Protein AF-A0A554INH9-F1 (afdb_monomer_lite)

Secondary structure (DSSP, 8-state):
-HHHHHHHHHHHHHHHHHHHHHHHHHHHHHHHHHHHHHHHHHHHT-TTSSGGGGT-TT-S--SSS-HHHHHHHHHHHH-HHHHHHHHHHHHHT--TTS---HHHHHHHHHHHHHHHS--

pLDDT: mean 73.93, std 10.7, range [48.03, 91.25]

Radius of gyration: 23.93 Å; chains: 1; bounding box: 64×36×59 Å

Structure (mmCIF, N/CA/C/O backbone):
data_AF-A0A554INH9-F1
#
_entry.id   AF-A0A554INH9-F1
#
loop_
_atom_site.group_PDB
_atom_site.id
_atom_site.type_symbol
_atom_site.label_atom_id
_atom_site.label_alt_id
_atom_site.label_comp_id
_atom_site.label_asym_id
_atom_site.label_entity_id
_atom_site.label_seq_id
_atom_site.pdbx_PDB_ins_code
_atom_site.Cartn_x
_atom_site.Cartn_y
_atom_site.Cartn_z
_atom_site.occupancy
_atom_site.B_iso_or_equiv
_atom_site.auth_seq_id
_atom_site.auth_comp_id
_atom_site.auth_asym_id
_atom_site.auth_atom_id
_atom_site.pdbx_PDB_model_num
ATOM 1 N N . MET A 1 1 ? -42.770 4.483 37.717 1.00 74.19 1 MET A N 1
ATOM 2 C CA . MET A 1 1 ? -42.080 5.581 36.995 1.00 74.19 1 MET A CA 1
ATOM 3 C C . MET A 1 1 ? -40.558 5.552 37.160 1.00 74.19 1 MET A C 1
ATOM 5 O O . MET A 1 1 ? -39.887 5.512 36.141 1.00 74.19 1 MET A O 1
ATOM 9 N N . MET A 1 2 ? -39.992 5.482 38.374 1.00 76.12 2 MET A N 1
ATOM 10 C CA . MET A 1 2 ? -38.524 5.396 38.570 1.00 76.12 2 MET A CA 1
ATOM 11 C C . MET A 1 2 ? -37.855 4.165 37.928 1.00 76.12 2 MET A C 1
ATOM 13 O O . MET A 1 2 ? -36.774 4.294 37.364 1.00 76.12 2 MET A O 1
ATOM 17 N N . LEU A 1 3 ? -38.506 2.994 37.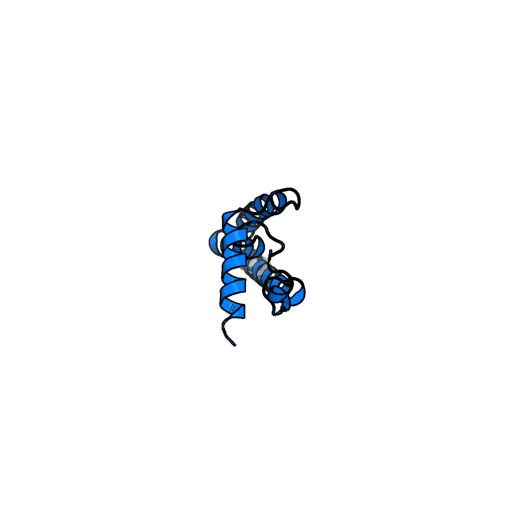949 1.00 74.88 3 LEU A N 1
ATOM 18 C CA . LEU A 1 3 ? -37.949 1.758 37.371 1.00 74.88 3 LEU A CA 1
ATOM 19 C C . LEU A 1 3 ? -37.775 1.833 35.842 1.00 74.88 3 LEU A C 1
ATOM 21 O O . LEU A 1 3 ? -36.787 1.351 35.299 1.00 74.88 3 LEU A O 1
ATOM 25 N N . LEU A 1 4 ? -38.723 2.479 35.156 1.00 75.81 4 LEU A N 1
ATOM 26 C CA . LEU A 1 4 ? -38.685 2.670 33.703 1.00 75.81 4 LEU A CA 1
ATOM 27 C C . LEU A 1 4 ? -37.590 3.669 33.305 1.00 75.81 4 LEU A C 1
ATOM 29 O O . LEU A 1 4 ? -36.909 3.462 32.308 1.00 75.81 4 LEU A O 1
ATOM 33 N N . TYR A 1 5 ? -37.364 4.703 34.122 1.00 78.00 5 TYR A N 1
ATOM 34 C CA . TYR A 1 5 ? -36.271 5.659 33.917 1.00 78.00 5 TYR A CA 1
ATOM 35 C C . TYR A 1 5 ? -34.892 5.009 34.090 1.00 78.00 5 TYR A C 1
ATOM 37 O O . TYR A 1 5 ? -33.980 5.283 33.312 1.00 78.00 5 TYR A O 1
ATOM 45 N N . TRP A 1 6 ? -34.752 4.110 35.069 1.00 68.06 6 TRP A N 1
ATOM 46 C CA . TRP A 1 6 ? -33.525 3.340 35.285 1.00 68.06 6 TRP A CA 1
ATOM 47 C C . TRP A 1 6 ? -33.249 2.350 34.146 1.00 68.06 6 TRP A C 1
ATOM 49 O O . TRP A 1 6 ? -32.123 2.286 33.666 1.00 68.06 6 TRP A O 1
ATOM 59 N N . LEU A 1 7 ? -34.269 1.640 33.650 1.00 75.06 7 LEU A N 1
ATOM 60 C CA . LEU A 1 7 ? -34.140 0.742 32.493 1.00 75.06 7 LEU A CA 1
ATOM 61 C C . LEU A 1 7 ? -33.761 1.496 31.209 1.00 75.06 7 LEU A C 1
ATOM 63 O O . LEU A 1 7 ? -32.897 1.036 30.464 1.00 75.06 7 LEU A O 1
ATOM 67 N N . HIS A 1 8 ? -34.328 2.685 30.986 1.00 74.81 8 HIS A N 1
ATOM 68 C CA . HIS A 1 8 ? -34.015 3.505 29.814 1.00 74.81 8 HIS A CA 1
ATOM 69 C C . HIS A 1 8 ? -32.594 4.099 29.877 1.00 74.81 8 HIS A C 1
ATOM 71 O O . HIS A 1 8 ? -31.872 4.082 28.881 1.00 74.81 8 HIS A O 1
ATOM 77 N N . GLN A 1 9 ? -32.143 4.544 31.059 1.00 73.44 9 GLN A N 1
ATOM 78 C CA . GLN A 1 9 ? -30.754 4.974 31.295 1.00 73.44 9 GLN A CA 1
ATOM 79 C C . GLN A 1 9 ? -29.746 3.819 31.120 1.00 73.44 9 GLN A C 1
ATOM 81 O O . GLN A 1 9 ? -28.665 4.010 30.555 1.00 73.44 9 GLN A O 1
ATOM 86 N N . LEU A 1 10 ? -30.108 2.599 31.537 1.00 71.94 10 LEU A N 1
ATOM 87 C CA . LEU A 1 10 ? -29.275 1.405 31.362 1.00 71.94 10 LEU A CA 1
ATOM 88 C C . LEU A 1 10 ? -29.184 0.979 29.883 1.00 71.94 10 LEU A C 1
ATOM 90 O O . LEU A 1 10 ? -28.103 0.659 29.393 1.00 71.94 10 LEU A O 1
ATOM 94 N N . GLN A 1 11 ? -30.293 1.033 29.136 1.00 72.62 11 GLN A N 1
ATOM 95 C CA . GLN A 1 11 ? -30.307 0.756 27.692 1.00 72.62 11 GLN A CA 1
ATOM 96 C C . GLN A 1 11 ? -29.514 1.797 26.886 1.00 72.62 11 GLN A C 1
ATOM 98 O O . GLN A 1 11 ? -28.818 1.434 25.937 1.00 72.62 11 GLN A O 1
ATOM 103 N N . PHE A 1 12 ? -29.575 3.075 27.269 1.00 73.62 12 PHE A N 1
ATOM 104 C CA . PHE A 1 12 ? -28.866 4.161 26.586 1.00 73.62 12 PHE A CA 1
ATOM 105 C C . PHE A 1 12 ? -27.342 4.122 26.805 1.00 73.62 12 PHE A C 1
ATOM 107 O O . PHE A 1 12 ? -26.559 4.407 25.900 1.00 73.62 12 PHE A O 1
ATOM 114 N N . THR A 1 13 ? -26.890 3.718 27.993 1.00 67.06 13 THR A N 1
ATOM 115 C CA . THR A 1 13 ? -25.455 3.550 28.284 1.00 67.06 13 THR A CA 1
ATOM 116 C C . THR A 1 13 ? -24.874 2.293 27.632 1.00 67.06 13 THR A C 1
ATOM 118 O O . THR A 1 13 ? -23.775 2.349 27.073 1.00 67.06 13 THR A O 1
ATOM 121 N N . LEU A 1 14 ? -25.626 1.185 27.613 1.00 68.94 14 LEU A N 1
ATOM 122 C CA . LEU A 1 14 ? -25.250 -0.042 26.900 1.00 68.94 14 LEU A CA 1
ATOM 123 C C . LEU A 1 14 ? -25.150 0.172 25.380 1.00 68.94 14 LEU A C 1
ATOM 125 O O . LEU A 1 14 ? -24.200 -0.311 24.758 1.00 68.94 14 LEU A O 1
ATOM 129 N N . SER A 1 15 ? -26.065 0.9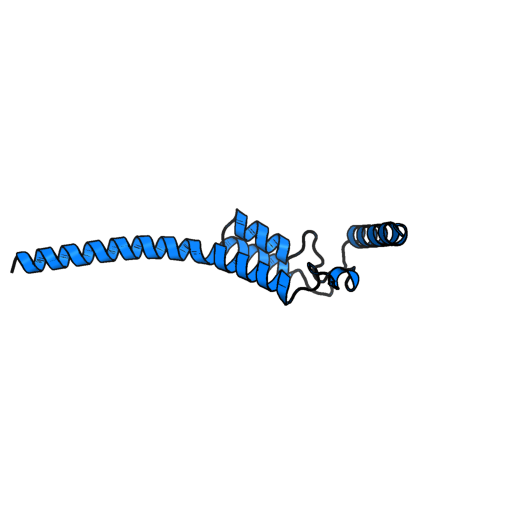41 24.779 1.00 67.31 15 SER A N 1
ATOM 130 C CA . SER A 1 15 ? -26.020 1.257 23.346 1.00 67.31 15 SER A CA 1
ATOM 131 C C . SER A 1 15 ? -24.826 2.148 22.991 1.00 67.31 15 SER A C 1
ATOM 133 O O . SER A 1 15 ? -24.110 1.854 22.036 1.00 67.31 15 SER A O 1
ATOM 135 N N . HIS A 1 16 ? -24.518 3.169 23.796 1.00 67.31 16 HIS A N 1
ATOM 136 C CA . HIS A 1 16 ? -23.339 4.014 23.588 1.00 67.31 16 HIS A CA 1
ATOM 137 C C . HIS A 1 16 ? -22.014 3.247 23.722 1.00 67.31 16 HIS A C 1
ATOM 139 O O . HIS A 1 16 ? -21.077 3.502 22.960 1.00 67.31 16 HIS A O 1
ATOM 145 N N . LEU A 1 17 ? -21.912 2.301 24.661 1.00 67.94 17 LEU A N 1
ATOM 146 C CA . LEU A 1 17 ? -20.705 1.491 24.840 1.00 67.94 17 LEU A CA 1
ATOM 147 C C . LEU A 1 17 ? -20.504 0.516 23.667 1.00 67.94 17 LEU A C 1
ATOM 149 O O . LEU A 1 17 ? -19.394 0.406 23.140 1.00 67.94 17 LEU A O 1
ATOM 153 N N . MET A 1 18 ? -21.581 -0.112 23.184 1.00 68.38 18 MET A N 1
ATOM 154 C CA . MET A 1 18 ? -21.538 -0.956 21.987 1.00 68.38 18 MET A CA 1
ATOM 155 C C . MET A 1 18 ? -21.233 -0.166 20.714 1.00 68.38 18 MET A C 1
ATOM 157 O O . MET A 1 18 ? -20.418 -0.617 19.917 1.00 68.38 18 MET A O 1
ATOM 161 N N . VAL A 1 19 ? -21.800 1.031 20.536 1.00 70.94 19 VAL A N 1
ATOM 162 C CA . VAL A 1 19 ? -21.508 1.900 19.383 1.00 70.94 19 VAL A CA 1
ATOM 163 C C . VAL A 1 19 ? -20.045 2.338 19.378 1.00 70.94 19 VAL A C 1
ATOM 165 O O . VAL A 1 19 ? -19.423 2.359 18.321 1.00 70.94 19 VAL A O 1
ATOM 168 N N . ARG A 1 20 ? -19.449 2.624 20.542 1.00 66.88 20 ARG A N 1
ATOM 169 C CA . ARG A 1 20 ? -18.019 2.969 20.643 1.00 66.88 20 ARG A CA 1
ATOM 170 C C . ARG A 1 20 ? -17.115 1.790 20.289 1.00 66.88 20 ARG A C 1
ATOM 172 O O . ARG A 1 20 ? -16.165 1.967 19.530 1.00 66.88 20 ARG A O 1
ATOM 179 N N . HIS A 1 21 ? -17.421 0.589 20.779 1.00 68.69 21 HIS A N 1
ATOM 180 C CA . HIS A 1 21 ? -16.674 -0.615 20.409 1.00 68.69 21 HIS A CA 1
ATOM 181 C C . HIS A 1 21 ? -16.863 -0.983 18.933 1.00 68.69 21 HIS A C 1
ATOM 183 O O . HIS A 1 21 ? -15.883 -1.290 18.256 1.00 68.69 21 HIS A O 1
ATOM 189 N N . ALA A 1 22 ? -18.085 -0.874 18.410 1.00 67.62 22 ALA A N 1
ATOM 190 C CA . ALA A 1 22 ? -18.383 -1.072 16.999 1.00 67.62 22 ALA A CA 1
ATOM 191 C C . ALA A 1 22 ? -17.656 -0.042 16.125 1.00 67.62 22 ALA A C 1
ATOM 193 O O . ALA A 1 22 ? -17.066 -0.426 15.127 1.00 67.62 22 ALA A O 1
ATOM 194 N N . ALA A 1 23 ? -17.607 1.234 16.518 1.00 68.25 23 ALA A N 1
ATOM 195 C CA . ALA A 1 23 ? -16.908 2.289 15.786 1.00 68.25 23 ALA A CA 1
ATOM 196 C C . ALA A 1 23 ? -15.389 2.063 15.735 1.00 68.25 23 ALA A C 1
ATOM 198 O O . ALA A 1 23 ? -14.785 2.221 14.677 1.00 68.25 23 ALA A O 1
ATOM 199 N N . LEU A 1 24 ? -14.767 1.634 16.840 1.00 66.88 24 LEU A N 1
ATOM 200 C CA . LEU A 1 24 ? -13.343 1.278 16.858 1.00 66.88 24 LEU A CA 1
ATOM 201 C C . LEU A 1 24 ? -13.064 0.021 16.019 1.00 66.88 24 LEU A C 1
ATOM 203 O O . LEU A 1 24 ? -12.090 -0.029 15.270 1.00 66.88 24 LEU A O 1
ATOM 207 N N . PHE A 1 25 ? -13.947 -0.977 16.071 1.00 65.12 25 PHE A N 1
ATOM 208 C CA . PHE A 1 25 ? -13.836 -2.179 15.244 1.00 65.12 25 PHE A CA 1
ATOM 209 C C . PHE A 1 25 ? -14.013 -1.861 13.747 1.00 65.12 25 PHE A C 1
ATOM 211 O O . PHE A 1 25 ? -13.217 -2.310 12.917 1.00 65.12 25 PHE A O 1
ATOM 218 N N . LEU A 1 26 ? -14.983 -1.003 13.408 1.00 67.06 26 LEU A N 1
ATOM 219 C CA . LEU A 1 26 ? -15.189 -0.441 12.070 1.00 67.06 26 LEU A CA 1
ATOM 220 C C . LEU A 1 26 ? -13.998 0.401 11.604 1.00 67.06 26 LEU A C 1
ATOM 222 O O . LEU A 1 26 ? -13.738 0.450 10.409 1.00 67.06 26 LEU A O 1
ATOM 226 N N . TRP A 1 27 ? -13.247 1.027 12.511 1.00 64.44 27 TRP A N 1
ATOM 227 C CA . TRP A 1 27 ? -12.050 1.799 12.167 1.00 64.44 27 TRP A CA 1
ATOM 228 C C . TRP A 1 27 ? -10.856 0.909 11.785 1.00 64.44 27 TRP A C 1
ATOM 230 O O . TRP A 1 27 ? -10.015 1.290 10.967 1.00 64.44 27 TRP A O 1
ATOM 240 N N . HIS A 1 28 ? -10.772 -0.308 12.331 1.00 67.62 28 HIS A N 1
ATOM 241 C CA . HIS A 1 28 ? -9.676 -1.247 12.054 1.00 67.62 28 HIS A CA 1
ATOM 242 C C . HIS A 1 28 ? -9.968 -2.234 10.909 1.00 67.62 28 HIS A C 1
ATOM 244 O O . HIS A 1 28 ? -9.039 -2.686 10.232 1.00 67.62 28 HIS A O 1
ATOM 250 N N . LEU A 1 29 ? -11.245 -2.517 10.644 1.00 74.19 29 LEU A N 1
ATOM 251 C CA . LEU A 1 29 ? -11.740 -3.289 9.497 1.00 74.19 29 LEU A CA 1
ATOM 252 C C . LEU A 1 29 ? -11.213 -2.845 8.113 1.00 74.19 29 LEU A C 1
ATOM 254 O O . LEU A 1 29 ? -10.744 -3.712 7.366 1.00 74.19 29 LEU A O 1
ATOM 258 N N . PRO A 1 30 ? -11.208 -1.548 7.741 1.00 76.00 30 PRO A N 1
ATOM 259 C CA . PRO A 1 30 ? -10.841 -1.113 6.393 1.00 76.00 30 PRO A CA 1
ATOM 260 C C . PRO A 1 30 ? -9.388 -1.432 6.043 1.00 76.00 30 PRO A C 1
ATOM 262 O O . PRO A 1 30 ? -9.089 -1.735 4.891 1.00 76.00 30 PRO A O 1
ATOM 265 N N . ARG A 1 31 ? -8.478 -1.441 7.027 1.00 77.19 31 ARG A N 1
ATOM 266 C CA . ARG A 1 31 ? -7.068 -1.803 6.806 1.00 77.19 31 ARG A CA 1
ATOM 267 C C . ARG A 1 31 ? -6.935 -3.241 6.306 1.00 77.19 31 ARG A C 1
ATOM 269 O O . ARG A 1 31 ? -6.230 -3.482 5.330 1.00 77.19 31 ARG A O 1
ATOM 276 N N . ARG A 1 32 ? -7.614 -4.189 6.959 1.00 79.25 32 ARG A N 1
ATOM 277 C CA . ARG A 1 32 ? -7.570 -5.611 6.578 1.00 79.25 32 ARG A CA 1
ATOM 278 C C . ARG A 1 32 ? -8.296 -5.855 5.259 1.00 79.25 32 ARG A C 1
ATOM 280 O O . ARG A 1 32 ? -7.765 -6.567 4.413 1.00 79.25 32 ARG A O 1
ATOM 287 N N . ALA A 1 33 ? -9.449 -5.215 5.065 1.00 83.19 33 ALA A N 1
ATOM 288 C CA . ALA A 1 33 ? -10.208 -5.308 3.823 1.00 83.19 33 ALA A CA 1
ATOM 289 C C . ALA A 1 33 ? -9.394 -4.813 2.615 1.00 83.19 33 ALA A C 1
ATOM 291 O O . ALA A 1 33 ? -9.320 -5.510 1.609 1.00 83.19 33 ALA A O 1
ATOM 292 N N . LEU A 1 34 ? -8.711 -3.667 2.725 1.00 82.31 34 LEU A N 1
ATOM 293 C CA . LEU A 1 34 ? -7.885 -3.118 1.644 1.00 82.31 34 LEU A CA 1
ATOM 294 C C . LEU A 1 34 ? -6.692 -4.012 1.296 1.00 82.31 34 LEU A C 1
ATOM 296 O O . LEU A 1 34 ? -6.436 -4.256 0.120 1.00 82.31 34 LEU A O 1
ATOM 300 N N . VAL A 1 35 ? -5.969 -4.529 2.293 1.00 83.56 35 VAL A N 1
ATOM 301 C CA . VAL A 1 35 ? -4.832 -5.434 2.045 1.00 83.56 35 VAL A CA 1
ATOM 302 C C . VAL A 1 35 ? -5.299 -6.740 1.400 1.00 83.56 35 VAL A C 1
ATOM 304 O O . VAL A 1 35 ? -4.654 -7.224 0.466 1.00 83.56 35 VAL A O 1
ATOM 307 N N . ALA A 1 36 ? -6.431 -7.287 1.851 1.00 82.94 36 ALA A N 1
ATOM 308 C CA . ALA A 1 36 ? -7.039 -8.468 1.249 1.00 82.94 36 ALA A CA 1
ATOM 309 C C . ALA A 1 36 ? -7.470 -8.194 -0.199 1.00 82.94 36 ALA A C 1
ATOM 311 O O . ALA A 1 36 ? -7.131 -8.973 -1.082 1.00 82.94 36 ALA A O 1
ATOM 312 N N . LEU A 1 37 ? -8.112 -7.053 -0.467 1.00 83.12 37 LEU A N 1
ATOM 313 C CA . LEU A 1 37 ? -8.520 -6.646 -1.813 1.00 83.12 37 LEU A CA 1
ATOM 314 C C . LEU A 1 37 ? -7.315 -6.506 -2.755 1.00 83.12 37 LEU A C 1
ATOM 316 O O . LEU A 1 37 ? -7.342 -7.016 -3.871 1.00 83.12 37 LEU A O 1
ATOM 320 N N . ILE A 1 38 ? -6.231 -5.870 -2.294 1.00 83.62 38 ILE A N 1
ATOM 321 C CA . ILE A 1 38 ? -4.984 -5.733 -3.063 1.00 83.62 38 ILE A CA 1
ATOM 322 C C . ILE A 1 38 ? -4.362 -7.109 -3.328 1.00 83.62 38 ILE A C 1
ATOM 324 O O . ILE A 1 38 ? -3.867 -7.350 -4.425 1.00 83.62 38 ILE A O 1
ATOM 328 N N . SER A 1 39 ? -4.409 -8.019 -2.354 1.00 78.81 39 SER A N 1
ATOM 329 C CA . SER A 1 39 ? -3.859 -9.374 -2.495 1.00 78.81 39 SER A CA 1
ATOM 330 C C . SER A 1 39 ? -4.681 -10.220 -3.472 1.00 78.81 39 SER A C 1
ATOM 332 O O . SER A 1 39 ? -4.113 -10.859 -4.353 1.00 78.81 39 SER A O 1
ATOM 334 N N . VAL A 1 40 ? -6.013 -10.158 -3.392 1.00 80.69 40 VAL A N 1
ATOM 335 C CA . VAL A 1 40 ? -6.915 -10.823 -4.344 1.00 80.69 40 VAL A CA 1
ATOM 336 C C . VAL A 1 40 ? -6.723 -10.245 -5.743 1.00 80.69 40 VAL A C 1
ATOM 338 O O . VAL A 1 40 ? -6.594 -11.007 -6.696 1.00 80.69 40 VAL A O 1
ATOM 341 N N . TYR A 1 41 ? -6.611 -8.921 -5.883 1.00 77.75 41 TYR A N 1
ATOM 342 C CA . TYR A 1 41 ? -6.278 -8.275 -7.156 1.00 77.75 41 TYR A CA 1
ATOM 343 C C . TYR A 1 41 ? -4.935 -8.772 -7.717 1.00 77.75 41 TYR A C 1
ATOM 345 O O . TYR A 1 41 ? -4.842 -9.102 -8.900 1.00 77.75 41 TYR A O 1
ATOM 353 N N . GLN A 1 42 ? -3.902 -8.886 -6.871 1.00 72.62 42 GLN A N 1
ATOM 354 C CA . GLN A 1 42 ? -2.596 -9.431 -7.260 1.00 72.62 42 GLN A CA 1
ATOM 355 C C . GLN A 1 42 ? -2.673 -10.891 -7.732 1.00 72.62 42 GLN A C 1
ATOM 357 O O . GLN A 1 42 ? -1.868 -11.281 -8.571 1.00 72.62 42 GLN A O 1
ATOM 362 N N . GLN A 1 43 ? -3.618 -11.678 -7.212 1.00 70.38 43 GLN A N 1
ATOM 363 C CA . GLN A 1 43 ? -3.790 -13.096 -7.546 1.00 70.38 43 GLN A CA 1
ATOM 364 C C . GLN A 1 43 ? -4.746 -13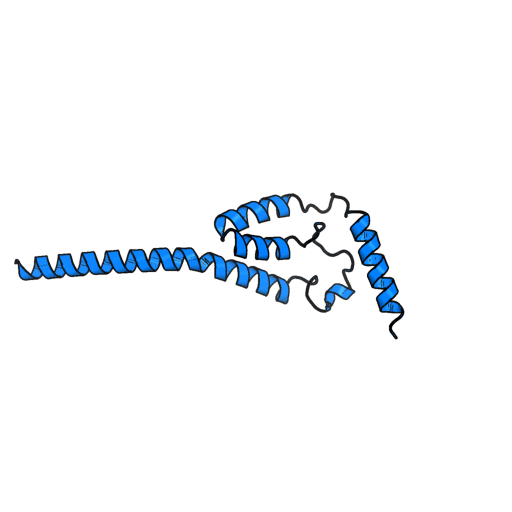.353 -8.722 1.00 70.38 43 GLN A C 1
ATOM 366 O O . GLN A 1 43 ? -4.595 -14.365 -9.399 1.00 70.38 43 GLN A O 1
ATOM 371 N N . THR A 1 44 ? -5.718 -12.468 -8.971 1.00 68.31 44 THR A N 1
ATOM 372 C CA . THR A 1 44 ? -6.787 -12.671 -9.973 1.00 68.31 44 THR A CA 1
ATOM 373 C C . THR A 1 44 ? -6.591 -11.867 -11.255 1.00 68.31 44 THR A C 1
ATOM 375 O O . THR A 1 44 ? -6.814 -12.396 -12.339 1.00 68.31 44 THR A O 1
ATOM 378 N N . LEU A 1 45 ? -6.174 -10.600 -11.148 1.00 60.75 45 LEU A N 1
ATOM 379 C CA . LEU A 1 45 ? -6.112 -9.662 -12.276 1.00 60.75 45 LEU A CA 1
ATOM 380 C C . LEU A 1 45 ? -4.685 -9.274 -12.670 1.00 60.75 45 LEU A C 1
ATOM 382 O O . LEU A 1 45 ? -4.469 -8.884 -13.813 1.00 60.75 45 LEU A O 1
ATOM 386 N N . SER A 1 46 ? -3.715 -9.352 -11.754 1.00 53.75 46 SER A N 1
ATOM 387 C CA . SER A 1 46 ? -2.350 -8.880 -12.007 1.00 53.75 46 SER A CA 1
ATOM 388 C C . SER A 1 46 ? -1.436 -10.000 -12.534 1.00 53.75 46 SER A C 1
ATOM 390 O O . SER A 1 46 ? -1.052 -10.888 -11.767 1.00 53.75 46 SER A O 1
ATOM 392 N N . PRO A 1 47 ? -0.978 -9.954 -13.801 1.00 53.72 47 PRO A N 1
ATOM 393 C CA . PRO A 1 47 ? -0.048 -10.945 -14.350 1.00 53.72 47 PRO A CA 1
ATOM 394 C C . PRO A 1 47 ? 1.370 -10.837 -13.757 1.00 53.72 47 PRO A C 1
ATOM 396 O O . PRO A 1 47 ? 2.205 -11.700 -14.003 1.00 53.72 47 PRO A O 1
ATOM 399 N N . ASP A 1 48 ? 1.653 -9.790 -12.972 1.00 51.97 48 ASP A N 1
ATOM 400 C CA . ASP A 1 48 ? 2.983 -9.449 -12.449 1.00 51.97 48 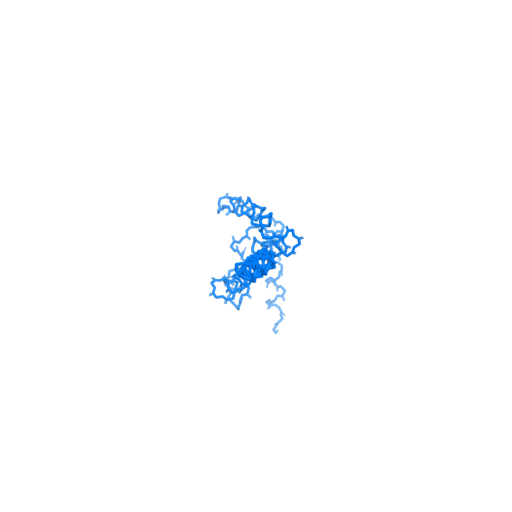ASP A CA 1
ATOM 401 C C . ASP A 1 48 ? 3.454 -10.315 -11.264 1.00 51.97 48 ASP A C 1
ATOM 403 O O . ASP A 1 48 ? 4.642 -10.309 -10.938 1.00 51.97 48 ASP A O 1
ATOM 407 N N . HIS A 1 49 ? 2.549 -11.006 -10.561 1.00 52.31 49 HIS A N 1
ATOM 408 C CA . HIS A 1 49 ? 2.882 -11.857 -9.399 1.00 52.31 49 HIS A CA 1
ATOM 409 C C . HIS A 1 49 ? 2.513 -13.338 -9.611 1.00 52.31 49 HIS A C 1
ATOM 411 O O . HIS A 1 49 ? 2.843 -14.176 -8.776 1.00 52.31 49 HIS A O 1
ATOM 417 N N . GLY A 1 50 ? 1.863 -13.665 -10.733 1.00 56.44 50 GLY A N 1
ATOM 418 C CA . GLY A 1 50 ? 1.520 -15.029 -11.134 1.00 56.44 50 GLY A CA 1
ATOM 419 C C . GLY A 1 50 ? 2.521 -15.652 -12.124 1.00 56.44 50 GLY A C 1
ATOM 420 O O . GLY A 1 50 ? 3.510 -15.020 -12.506 1.00 56.44 50 GLY A O 1
ATOM 421 N N . PRO A 1 51 ? 2.256 -16.879 -12.614 1.00 51.97 51 PRO A N 1
ATOM 422 C CA . PRO A 1 51 ? 3.116 -17.586 -13.577 1.00 51.97 51 PRO A CA 1
ATOM 423 C C . PRO A 1 51 ? 3.290 -16.841 -14.920 1.00 51.97 51 PRO A C 1
ATOM 425 O O . PRO A 1 51 ? 4.245 -17.092 -15.656 1.00 51.97 51 PRO A O 1
ATOM 428 N N . LEU A 1 52 ? 2.410 -15.875 -15.210 1.00 53.03 52 LEU A N 1
ATOM 429 C CA . LEU A 1 52 ? 2.447 -14.992 -16.381 1.00 53.03 52 LEU A CA 1
ATOM 430 C C . LEU A 1 52 ? 3.469 -13.844 -16.299 1.00 53.03 52 LEU A C 1
ATOM 432 O O . LEU A 1 52 ? 3.717 -13.197 -17.318 1.00 53.03 52 LEU A O 1
ATOM 436 N N . LYS A 1 53 ? 4.162 -13.651 -15.166 1.00 58.19 53 LYS A N 1
ATOM 437 C CA . LYS A 1 53 ? 5.311 -12.728 -15.064 1.00 58.19 53 LYS A CA 1
ATOM 438 C C . LYS A 1 53 ? 6.385 -13.032 -16.121 1.00 58.19 53 LYS A C 1
ATOM 440 O O . LYS A 1 53 ? 7.113 -12.146 -16.561 1.00 58.19 53 LYS A O 1
ATOM 445 N N . ARG A 1 54 ? 6.453 -14.290 -16.575 1.00 56.69 54 ARG A N 1
ATOM 446 C CA . ARG A 1 54 ? 7.351 -14.755 -17.642 1.00 56.69 54 ARG A CA 1
ATOM 447 C C . ARG A 1 54 ? 7.034 -14.135 -19.015 1.00 56.69 54 ARG A C 1
ATOM 449 O O . ARG A 1 54 ? 7.925 -14.083 -19.855 1.00 56.69 54 ARG A O 1
ATOM 456 N N . LEU A 1 55 ? 5.810 -13.649 -19.238 1.00 58.28 55 LEU A N 1
ATOM 457 C CA . LEU A 1 55 ? 5.393 -13.016 -20.493 1.00 58.28 55 LEU A CA 1
ATOM 458 C C . LEU A 1 55 ? 5.585 -11.488 -20.469 1.00 58.28 55 LEU A C 1
ATOM 460 O O . LEU A 1 55 ? 5.902 -10.891 -21.491 1.00 58.28 55 LEU A O 1
ATOM 464 N N . HIS A 1 56 ? 5.459 -10.855 -19.299 1.00 60.59 56 HIS A N 1
ATOM 465 C CA . HIS A 1 56 ? 5.591 -9.404 -19.109 1.00 60.59 56 HIS A CA 1
ATOM 466 C C . HIS A 1 56 ? 6.839 -9.052 -18.285 1.00 60.59 56 HIS A C 1
ATOM 468 O O . HIS A 1 56 ? 6.760 -8.540 -17.172 1.00 60.59 56 HIS A O 1
ATOM 474 N N . LEU A 1 57 ? 8.022 -9.299 -18.862 1.00 55.41 57 LEU A N 1
ATOM 475 C CA . LEU A 1 57 ? 9.317 -9.084 -18.194 1.00 55.41 57 LEU A CA 1
ATOM 476 C C . LEU A 1 57 ? 9.524 -7.657 -17.667 1.00 55.41 57 LEU A C 1
ATOM 478 O O . LEU A 1 57 ? 10.248 -7.466 -16.695 1.00 55.41 57 LEU A O 1
ATOM 482 N N . TYR A 1 58 ? 8.911 -6.661 -18.306 1.00 57.44 58 TYR A N 1
ATOM 483 C CA . TYR A 1 58 ? 9.081 -5.262 -17.922 1.00 57.44 58 TYR A CA 1
ATOM 484 C C . TYR A 1 58 ? 8.190 -4.810 -16.764 1.00 57.44 58 TYR A C 1
ATOM 486 O O . TYR A 1 58 ? 8.461 -3.760 -16.188 1.00 57.44 58 TYR A O 1
ATOM 494 N N . GLY A 1 59 ? 7.165 -5.588 -16.408 1.00 63.03 59 GLY A N 1
ATOM 495 C CA . GLY A 1 59 ? 6.138 -5.231 -15.433 1.00 63.03 59 GLY A CA 1
ATOM 496 C C . GLY A 1 59 ? 5.345 -3.960 -15.768 1.00 63.03 59 GLY A C 1
ATOM 497 O O . GLY A 1 59 ? 5.833 -3.042 -16.425 1.00 63.03 59 GLY A O 1
ATOM 498 N N . TYR A 1 60 ? 4.093 -3.873 -15.318 1.00 70.69 60 TYR A N 1
ATOM 499 C CA . TYR A 1 60 ? 3.257 -2.701 -15.627 1.00 70.69 60 TYR A CA 1
ATOM 500 C C . TYR A 1 60 ? 3.611 -1.477 -14.780 1.00 70.69 60 TYR A C 1
ATOM 502 O O . TYR A 1 60 ? 3.548 -0.342 -15.253 1.00 70.69 60 TYR A O 1
ATOM 510 N N . CYS A 1 61 ? 3.996 -1.687 -13.517 1.00 76.38 61 CYS A N 1
ATOM 511 C CA . CYS A 1 61 ? 4.429 -0.585 -12.666 1.00 76.38 61 CYS A CA 1
ATOM 512 C C . CYS A 1 61 ? 5.922 -0.314 -12.875 1.00 76.38 61 CYS A C 1
ATOM 514 O O . CYS A 1 61 ? 6.765 -1.200 -12.732 1.00 76.38 61 CYS A O 1
ATOM 516 N N . ARG A 1 62 ? 6.218 0.949 -13.181 1.00 75.94 62 ARG A N 1
ATOM 517 C CA . ARG A 1 62 ? 7.558 1.467 -13.465 1.00 75.94 62 ARG A CA 1
ATOM 518 C C . ARG A 1 62 ? 8.440 1.623 -12.227 1.00 75.94 62 ARG A C 1
ATOM 520 O O . ARG A 1 62 ? 9.654 1.583 -12.346 1.00 75.94 62 ARG A O 1
ATOM 527 N N . HIS A 1 63 ? 7.829 1.817 -11.064 1.00 75.81 63 HIS A N 1
ATOM 528 C CA . HIS A 1 63 ? 8.543 2.005 -9.810 1.00 75.81 63 HIS A CA 1
ATOM 529 C C . HIS A 1 63 ? 8.975 0.668 -9.192 1.00 75.81 63 HIS A C 1
ATOM 531 O O . HIS A 1 63 ? 8.203 -0.292 -9.200 1.00 75.81 63 HIS A O 1
ATOM 537 N N . GLU A 1 64 ? 10.162 0.647 -8.581 1.00 74.62 64 GLU A N 1
ATOM 538 C CA . GLU A 1 64 ? 10.651 -0.452 -7.742 1.00 74.62 64 GLU A CA 1
ATOM 539 C C . GLU A 1 64 ? 10.644 0.000 -6.261 1.00 74.62 64 GLU A C 1
ATOM 541 O O . GLU A 1 64 ? 11.199 1.058 -5.949 1.00 74.62 64 GLU A O 1
ATOM 546 N N . PRO A 1 65 ? 9.983 -0.714 -5.329 1.00 78.56 65 PRO A N 1
ATOM 547 C CA . PRO A 1 65 ? 9.048 -1.819 -5.549 1.00 78.56 65 PRO A CA 1
ATOM 548 C C . PRO A 1 65 ? 7.765 -1.362 -6.269 1.00 78.56 65 PRO A C 1
ATOM 550 O O . PRO A 1 65 ? 7.436 -0.168 -6.289 1.00 78.56 65 PRO A O 1
ATOM 553 N N . THR A 1 66 ? 7.027 -2.329 -6.830 1.00 82.69 66 THR A N 1
ATOM 554 C CA . THR A 1 66 ? 5.788 -2.072 -7.583 1.00 82.69 66 THR A CA 1
ATOM 555 C C . THR A 1 66 ? 4.754 -1.303 -6.757 1.00 82.69 66 THR A C 1
ATOM 557 O O . THR A 1 66 ? 4.720 -1.353 -5.530 1.00 82.69 66 THR A O 1
ATOM 560 N N . CYS A 1 67 ? 3.866 -0.596 -7.449 1.00 84.62 67 CYS A N 1
ATOM 561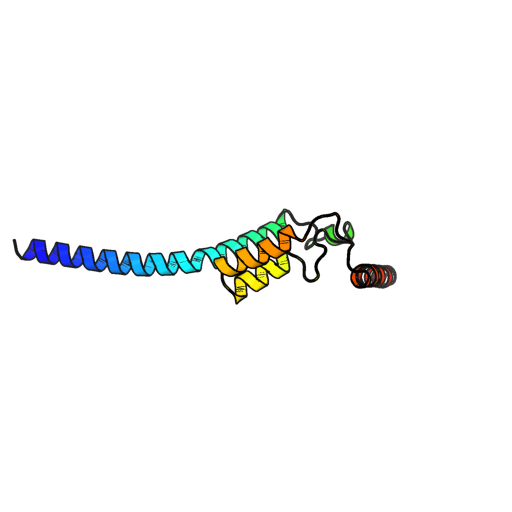 C CA . CYS A 1 67 ? 2.854 0.288 -6.891 1.00 84.62 67 CYS A CA 1
ATOM 562 C C . CYS A 1 67 ? 1.923 -0.460 -5.920 1.00 84.62 67 CYS A C 1
ATOM 564 O O . CYS A 1 67 ? 1.561 0.079 -4.880 1.00 84.62 67 CYS A O 1
ATOM 566 N N . SER A 1 68 ? 1.591 -1.719 -6.227 1.00 84.44 68 SER A N 1
ATOM 567 C CA . SER A 1 68 ? 0.765 -2.597 -5.391 1.00 84.44 68 SER A CA 1
ATOM 568 C C . SER A 1 68 ? 1.531 -3.159 -4.185 1.00 84.44 68 SER A C 1
ATOM 570 O O . SER A 1 68 ? 0.981 -3.206 -3.087 1.00 84.44 68 SER A O 1
ATOM 572 N N . ALA A 1 69 ? 2.812 -3.511 -4.344 1.00 84.94 69 ALA A N 1
ATOM 573 C CA . ALA A 1 69 ? 3.672 -3.902 -3.224 1.00 84.94 69 ALA A CA 1
ATOM 574 C C . ALA A 1 69 ? 3.908 -2.732 -2.251 1.00 84.94 69 ALA A C 1
ATOM 576 O O . ALA A 1 69 ? 3.815 -2.901 -1.036 1.00 84.94 69 ALA A O 1
ATOM 577 N N . TYR A 1 70 ? 4.136 -1.528 -2.786 1.00 89.19 70 TYR A N 1
ATOM 578 C CA . TYR A 1 70 ? 4.192 -0.292 -2.009 1.00 89.19 70 TYR A CA 1
ATOM 579 C C . TYR A 1 70 ? 2.867 -0.037 -1.285 1.00 89.19 70 TYR A C 1
ATOM 581 O O . TYR A 1 70 ? 2.878 0.224 -0.086 1.00 89.19 70 TYR A O 1
ATOM 589 N N . ALA A 1 71 ? 1.732 -0.174 -1.981 1.00 89.69 71 ALA A N 1
ATOM 590 C CA . ALA A 1 71 ? 0.407 0.011 -1.393 1.00 89.69 71 ALA A CA 1
ATOM 591 C C . ALA A 1 71 ? 0.188 -0.890 -0.181 1.00 89.69 71 ALA A C 1
ATOM 593 O O . ALA A 1 71 ? -0.181 -0.408 0.887 1.00 89.69 71 ALA A O 1
ATOM 594 N N . LYS A 1 72 ? 0.479 -2.186 -0.332 1.00 89.19 72 LYS A N 1
ATOM 595 C CA . LYS A 1 72 ? 0.373 -3.164 0.749 1.00 89.19 72 LYS A CA 1
ATOM 596 C C . LYS A 1 72 ? 1.215 -2.747 1.954 1.00 89.19 72 LYS A C 1
ATOM 598 O O . LYS A 1 72 ? 0.684 -2.622 3.052 1.00 89.19 72 LYS A O 1
ATOM 603 N N . ASN A 1 73 ? 2.491 -2.444 1.731 1.00 89.75 73 ASN A N 1
ATOM 604 C CA . ASN A 1 73 ? 3.432 -2.120 2.800 1.00 89.75 73 ASN A CA 1
ATOM 605 C C . ASN A 1 73 ? 3.067 -0.806 3.522 1.00 89.75 73 ASN A C 1
ATOM 607 O O . ASN A 1 73 ? 3.088 -0.722 4.749 1.00 89.75 73 ASN A O 1
ATOM 611 N N . VAL A 1 74 ? 2.647 0.230 2.788 1.00 91.19 74 VAL A N 1
ATOM 612 C CA . VAL A 1 74 ? 2.255 1.509 3.401 1.00 91.19 74 VAL A CA 1
ATOM 613 C C . VAL A 1 74 ? 0.900 1.419 4.105 1.00 91.19 74 VAL A C 1
ATOM 615 O O . VAL A 1 74 ? 0.748 1.998 5.176 1.00 91.19 74 VAL A O 1
ATOM 618 N N . ILE A 1 75 ? -0.077 0.678 3.575 1.00 90.06 75 ILE A N 1
ATOM 619 C CA . ILE A 1 75 ? -1.357 0.449 4.271 1.00 90.06 75 ILE A CA 1
ATOM 620 C C . ILE A 1 75 ? -1.137 -0.389 5.538 1.00 90.06 75 ILE A C 1
ATOM 622 O O . ILE A 1 75 ? -1.767 -0.141 6.571 1.00 90.06 75 ILE A O 1
ATOM 626 N N . GLU A 1 76 ? -0.210 -1.348 5.494 1.00 87.19 76 GLU A N 1
ATOM 627 C CA . GLU A 1 76 ? 0.199 -2.119 6.664 1.00 87.19 76 GLU A CA 1
ATOM 628 C C . GLU A 1 76 ? 0.910 -1.249 7.706 1.00 87.19 76 GLU A C 1
ATOM 630 O O . GLU A 1 76 ? 0.608 -1.384 8.884 1.00 87.19 76 GLU A O 1
ATOM 635 N N . THR A 1 77 ? 1.794 -0.332 7.321 1.00 88.44 77 THR A N 1
ATOM 636 C CA . THR A 1 77 ? 2.602 0.441 8.285 1.00 88.44 77 THR A CA 1
ATOM 637 C C . THR A 1 77 ? 1.956 1.749 8.746 1.00 88.44 77 THR A C 1
ATOM 639 O O . THR A 1 77 ? 2.076 2.109 9.913 1.00 88.44 77 THR A O 1
ATOM 642 N N . ARG A 1 78 ? 1.256 2.468 7.861 1.00 86.94 78 ARG A N 1
ATOM 643 C CA . ARG A 1 78 ? 0.685 3.808 8.116 1.00 86.94 78 ARG A CA 1
ATOM 644 C C . ARG A 1 78 ? -0.842 3.834 8.221 1.00 86.94 78 ARG A C 1
ATOM 646 O O . ARG A 1 78 ? -1.421 4.896 8.441 1.00 86.94 78 ARG A O 1
ATOM 653 N N . GLY A 1 79 ? -1.499 2.684 8.083 1.00 86.00 79 GLY A N 1
ATOM 654 C CA . GLY A 1 79 ? -2.955 2.563 8.138 1.00 86.00 79 GLY A CA 1
ATOM 655 C C . GLY A 1 79 ? -3.652 2.894 6.815 1.00 86.00 79 GLY A C 1
ATOM 656 O O . GLY A 1 79 ? -3.045 3.384 5.864 1.00 86.00 79 GLY A O 1
ATOM 657 N N . ALA A 1 80 ? -4.957 2.611 6.757 1.00 84.94 80 ALA A N 1
ATOM 658 C CA . ALA A 1 80 ? -5.753 2.664 5.528 1.00 84.94 80 ALA A CA 1
ATOM 659 C C . ALA A 1 80 ? -5.775 4.053 4.872 1.00 84.94 80 ALA A C 1
ATOM 661 O O . ALA A 1 80 ? -5.475 4.176 3.691 1.00 84.94 80 ALA A O 1
ATOM 662 N N . VAL A 1 81 ? -6.080 5.107 5.635 1.00 85.44 81 VAL A N 1
ATOM 663 C CA . VAL A 1 81 ? -6.300 6.456 5.084 1.00 85.44 81 VAL A CA 1
ATOM 664 C C . VAL A 1 81 ? -5.005 7.058 4.532 1.00 85.44 81 VAL A C 1
ATOM 666 O O . VAL A 1 81 ? -4.921 7.396 3.351 1.00 85.44 81 VAL A O 1
ATOM 669 N N . ILE A 1 82 ? -3.963 7.138 5.365 1.00 87.88 82 ILE A N 1
ATOM 670 C CA . ILE A 1 82 ? -2.657 7.686 4.967 1.00 87.88 82 ILE A CA 1
ATOM 671 C C . ILE A 1 82 ? -2.018 6.800 3.892 1.00 87.88 82 ILE A C 1
ATOM 673 O O . ILE A 1 82 ? -1.436 7.309 2.931 1.00 87.88 82 ILE A O 1
ATOM 677 N N . GLY A 1 83 ? -2.159 5.476 4.017 1.00 89.12 83 GLY A N 1
ATOM 678 C CA . GLY A 1 83 ? -1.644 4.531 3.036 1.00 89.12 83 GLY A CA 1
ATOM 679 C C . GLY A 1 83 ? -2.295 4.672 1.668 1.00 89.12 83 GLY A C 1
ATOM 680 O O . GLY A 1 83 ? -1.577 4.712 0.667 1.00 89.12 83 GLY A O 1
ATOM 681 N N . CYS A 1 84 ? -3.616 4.842 1.607 1.00 87.19 84 CYS A N 1
ATOM 682 C CA . CYS A 1 84 ? -4.320 5.113 0.359 1.00 87.19 84 CYS A CA 1
ATOM 683 C C . CYS A 1 84 ? -3.851 6.423 -0.278 1.00 87.19 84 CYS A C 1
ATOM 685 O O . CYS A 1 84 ? -3.501 6.409 -1.453 1.00 87.19 84 CYS A O 1
ATOM 687 N N . LEU A 1 85 ? -3.753 7.524 0.476 1.00 91.25 85 LEU A N 1
ATOM 688 C CA . LEU A 1 85 ? -3.319 8.819 -0.067 1.00 91.25 85 LEU A CA 1
ATOM 689 C C . LEU A 1 85 ? -1.902 8.768 -0.663 1.00 91.25 85 LEU A C 1
ATOM 691 O O . LEU A 1 85 ? -1.682 9.215 -1.792 1.00 91.25 85 LEU A O 1
ATOM 695 N N . LEU A 1 86 ? -0.941 8.182 0.059 1.00 91.25 86 LEU A N 1
ATOM 696 C CA . LEU A 1 86 ? 0.443 8.048 -0.416 1.00 91.25 86 LEU A CA 1
ATOM 697 C C . LEU A 1 86 ? 0.547 7.132 -1.637 1.00 91.25 86 LEU A C 1
ATOM 699 O O . LEU A 1 86 ? 1.266 7.435 -2.592 1.00 91.25 86 LEU A O 1
ATOM 703 N N . THR A 1 87 ? -0.202 6.030 -1.624 1.00 90.81 87 THR A N 1
ATOM 704 C CA . THR A 1 87 ? -0.281 5.105 -2.756 1.00 90.81 87 THR A CA 1
ATOM 705 C C . THR A 1 87 ? -0.861 5.793 -3.980 1.00 90.81 87 THR A C 1
ATOM 707 O O . THR A 1 87 ? -0.305 5.656 -5.064 1.00 90.81 87 THR A O 1
ATOM 710 N N . MET A 1 88 ? -1.936 6.567 -3.820 1.00 89.31 88 MET A N 1
ATOM 711 C CA . MET A 1 88 ? -2.621 7.205 -4.940 1.00 89.31 88 MET A CA 1
ATOM 712 C C . MET A 1 88 ? -1.764 8.290 -5.576 1.00 89.31 88 MET A C 1
ATOM 714 O O . MET A 1 88 ? -1.627 8.324 -6.795 1.00 89.31 88 MET A O 1
ATOM 718 N N . LYS A 1 89 ? -1.062 9.087 -4.763 1.00 89.06 89 LYS A N 1
ATOM 719 C CA . LYS A 1 89 ? -0.052 10.029 -5.261 1.00 89.06 89 LYS A CA 1
ATOM 720 C C . LYS A 1 89 ? 1.018 9.327 -6.108 1.00 89.06 89 LYS A C 1
ATOM 722 O O . LYS A 1 89 ? 1.414 9.842 -7.152 1.00 89.06 89 LYS A O 1
ATOM 727 N N . ARG A 1 90 ? 1.481 8.145 -5.683 1.00 87.88 90 ARG A N 1
ATOM 728 C CA . ARG A 1 90 ? 2.471 7.350 -6.429 1.00 87.88 90 ARG A CA 1
ATOM 729 C C . ARG A 1 90 ? 1.872 6.725 -7.695 1.00 87.88 90 ARG A C 1
ATOM 731 O O . ARG A 1 90 ? 2.538 6.720 -8.726 1.00 87.88 90 ARG A O 1
ATOM 738 N N . LEU A 1 91 ? 0.628 6.246 -7.636 1.00 86.25 91 LEU A N 1
ATOM 739 C CA . LEU A 1 91 ? -0.080 5.625 -8.758 1.00 86.25 91 LEU A CA 1
ATOM 740 C C . LEU A 1 91 ? -0.374 6.630 -9.876 1.00 86.25 91 LEU A C 1
ATOM 742 O O . LEU A 1 91 ? -0.138 6.317 -11.036 1.00 86.25 91 LEU A O 1
ATOM 746 N N . LEU A 1 92 ? -0.783 7.854 -9.533 1.00 85.00 92 LEU A N 1
ATOM 747 C CA . LEU A 1 92 ? -0.978 8.949 -10.492 1.00 85.00 92 LEU A CA 1
ATOM 748 C C . LEU A 1 92 ? 0.324 9.330 -11.214 1.00 85.00 92 LEU A C 1
ATOM 750 O O . LEU A 1 92 ? 0.309 9.717 -12.378 1.00 85.00 92 LEU A O 1
ATOM 754 N N . GLY A 1 93 ? 1.471 9.175 -10.546 1.00 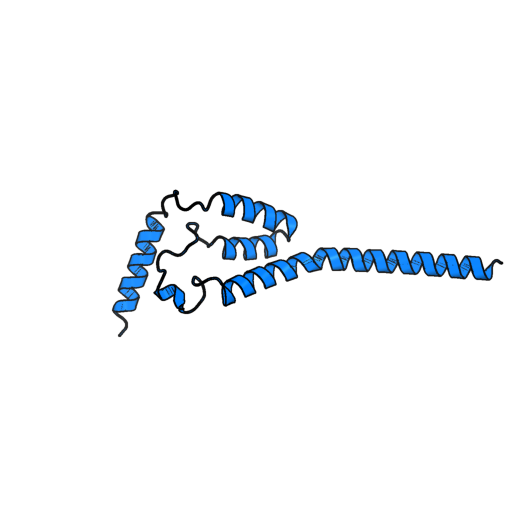78.81 93 GLY A N 1
ATOM 755 C CA . GLY A 1 93 ? 2.787 9.323 -11.172 1.00 78.81 93 GLY A CA 1
ATOM 756 C C . GLY A 1 93 ? 3.190 8.146 -12.070 1.00 78.81 93 GLY A C 1
ATOM 757 O O . GLY A 1 93 ? 4.143 8.261 -12.844 1.00 78.81 93 GLY A O 1
ATOM 758 N N . CYS A 1 94 ? 2.489 7.015 -11.987 1.00 78.50 94 CYS A N 1
ATOM 759 C CA . CYS A 1 94 ? 2.731 5.824 -12.792 1.00 78.50 94 CYS A CA 1
ATOM 760 C C . CYS A 1 94 ? 1.974 5.925 -14.126 1.00 78.50 94 CYS A C 1
ATOM 762 O O . CYS A 1 94 ? 1.087 5.131 -14.422 1.00 78.50 94 CYS A O 1
ATOM 764 N N . HIS A 1 95 ? 2.306 6.934 -14.931 1.00 74.38 95 HIS A N 1
ATOM 765 C CA . HIS A 1 95 ? 1.777 7.057 -16.288 1.00 74.38 95 HIS A CA 1
ATOM 766 C C . HIS A 1 95 ? 2.702 6.346 -17.298 1.00 74.38 95 HIS A C 1
ATOM 768 O O . HIS A 1 95 ? 3.928 6.311 -17.101 1.00 74.38 95 HIS A O 1
ATOM 774 N N . PRO A 1 96 ? 2.157 5.804 -18.404 1.00 69.38 96 PRO A N 1
ATOM 775 C CA . PRO A 1 96 ? 2.931 5.036 -19.381 1.00 69.38 96 PRO A CA 1
ATOM 776 C C . PRO A 1 96 ? 4.061 5.852 -20.031 1.00 69.38 96 PRO A C 1
ATOM 778 O O . PRO A 1 96 ? 5.132 5.302 -20.283 1.00 69.38 96 PRO A O 1
ATOM 781 N N . TRP A 1 97 ? 3.888 7.169 -20.192 1.00 66.56 97 TRP A N 1
ATOM 782 C CA . TRP A 1 97 ? 4.873 8.058 -20.833 1.00 66.56 97 TRP A CA 1
ATOM 783 C C . TRP A 1 97 ? 6.106 8.453 -19.989 1.00 66.56 97 TRP A C 1
ATOM 785 O O . TRP A 1 97 ? 6.993 9.108 -20.533 1.00 66.56 97 TRP A O 1
ATOM 795 N N . ARG A 1 98 ? 6.247 8.070 -18.706 1.00 68.06 98 ARG A N 1
ATOM 796 C CA . ARG A 1 98 ? 7.581 8.154 -18.057 1.00 68.06 98 ARG A CA 1
ATOM 797 C C . ARG A 1 98 ? 8.555 7.184 -18.754 1.00 68.06 98 ARG A C 1
ATOM 799 O O . ARG A 1 98 ? 8.135 6.410 -19.604 1.00 68.06 98 ARG A O 1
ATOM 806 N N . LYS A 1 99 ? 9.854 7.184 -18.454 1.00 67.06 99 LYS A N 1
ATOM 807 C CA . LYS A 1 99 ? 10.778 6.127 -18.928 1.00 67.06 99 LYS A CA 1
ATOM 808 C C . LYS A 1 99 ? 11.113 5.188 -17.770 1.00 67.06 99 LYS A C 1
ATOM 810 O O . LYS A 1 99 ? 11.229 5.689 -16.656 1.00 67.06 99 LYS A O 1
ATOM 815 N N . PRO A 1 100 ? 11.176 3.854 -17.971 1.00 67.50 100 PRO A N 1
ATOM 816 C CA . PRO A 1 100 ? 11.613 2.941 -16.921 1.00 67.50 100 PRO A CA 1
ATOM 817 C C . PRO A 1 100 ? 13.052 3.259 -16.543 1.00 67.50 100 PRO A C 1
ATOM 819 O O . PRO A 1 100 ? 13.835 3.634 -17.417 1.00 67.50 100 PRO A O 1
ATOM 822 N N . ASP A 1 101 ? 13.379 3.118 -15.265 1.00 70.94 101 ASP A N 1
ATOM 823 C CA . ASP A 1 101 ? 14.716 3.420 -14.770 1.00 70.94 101 ASP A CA 1
ATOM 824 C C . ASP A 1 101 ? 15.736 2.499 -15.475 1.00 70.94 101 ASP A C 1
ATOM 826 O O . ASP A 1 101 ? 15.496 1.298 -15.631 1.00 70.94 101 ASP A O 1
ATOM 830 N N . ALA A 1 102 ? 16.834 3.054 -16.002 1.00 73.44 102 ALA A N 1
ATOM 831 C CA . ALA A 1 102 ? 17.771 2.310 -16.858 1.00 73.44 102 ALA A CA 1
ATOM 832 C C . ALA A 1 102 ? 18.425 1.121 -16.126 1.00 73.44 102 ALA A C 1
ATOM 834 O O . ALA A 1 102 ? 18.671 0.068 -16.719 1.00 73.44 102 ALA A O 1
ATOM 835 N N . ASP A 1 103 ? 18.632 1.263 -14.819 1.00 76.25 103 ASP A N 1
ATOM 836 C CA . ASP A 1 103 ? 19.081 0.209 -13.910 1.00 76.25 103 ASP A CA 1
ATOM 837 C C . ASP A 1 103 ? 18.084 -0.959 -13.849 1.00 76.25 103 ASP A C 1
ATOM 839 O O . ASP A 1 103 ? 18.481 -2.126 -13.814 1.00 76.25 103 ASP A O 1
ATOM 843 N N . ARG A 1 104 ? 16.780 -0.674 -13.908 1.00 74.19 104 ARG A N 1
ATOM 844 C CA . ARG A 1 104 ? 15.726 -1.690 -13.945 1.00 74.19 104 ARG A CA 1
ATOM 845 C C . ARG A 1 104 ? 15.765 -2.491 -15.238 1.00 74.19 104 ARG A C 1
ATOM 847 O O . ARG A 1 104 ? 15.658 -3.717 -15.196 1.00 74.19 104 ARG A O 1
ATOM 854 N N . ILE A 1 105 ? 15.953 -1.809 -16.369 1.00 74.06 105 ILE A N 1
ATOM 855 C CA . ILE A 1 105 ? 16.091 -2.436 -17.693 1.00 74.06 105 ILE A CA 1
ATOM 856 C C . ILE A 1 105 ? 17.249 -3.436 -17.668 1.00 74.06 105 ILE A C 1
ATOM 858 O O . ILE A 1 105 ? 17.080 -4.605 -18.027 1.00 74.06 105 ILE A O 1
ATOM 862 N N . MET A 1 106 ? 18.402 -2.986 -17.167 1.00 79.50 106 MET A N 1
ATOM 863 C CA . MET A 1 106 ? 19.601 -3.806 -17.032 1.00 79.50 106 MET A CA 1
ATOM 864 C C . MET A 1 106 ? 19.359 -5.007 -16.107 1.00 79.50 106 MET A C 1
ATOM 866 O O . MET A 1 106 ? 19.619 -6.146 -16.496 1.00 79.50 106 MET A O 1
ATOM 870 N N . ARG A 1 107 ? 18.783 -4.791 -14.917 1.00 79.06 107 ARG A N 1
ATOM 871 C CA . ARG A 1 107 ? 18.516 -5.854 -13.933 1.00 79.06 107 ARG A CA 1
ATOM 872 C C . ARG A 1 107 ? 17.603 -6.948 -14.492 1.00 79.06 107 ARG A C 1
ATOM 874 O O . ARG A 1 107 ? 17.897 -8.131 -14.335 1.00 79.06 107 ARG A O 1
ATOM 881 N N . VAL A 1 108 ? 16.515 -6.573 -15.168 1.00 75.69 108 VAL A N 1
ATOM 882 C CA . VAL A 1 108 ? 15.587 -7.532 -15.792 1.00 75.69 108 VAL A CA 1
ATOM 883 C C . VAL A 1 108 ? 16.277 -8.313 -16.913 1.00 75.69 108 VAL A C 1
ATOM 885 O O . VAL A 1 108 ? 16.099 -9.529 -17.008 1.00 75.69 108 VAL A O 1
ATOM 888 N N . SER A 1 109 ? 17.093 -7.643 -17.735 1.00 74.50 109 SER A N 1
ATOM 889 C CA . SER A 1 109 ? 17.842 -8.310 -18.806 1.00 74.50 109 SER A CA 1
ATOM 890 C C . SER A 1 109 ? 18.851 -9.338 -18.270 1.00 74.50 109 SER A C 1
ATOM 892 O O . SER A 1 109 ? 18.908 -10.447 -18.801 1.00 74.50 109 SER A O 1
ATOM 894 N N . TYR A 1 110 ? 19.537 -9.038 -17.157 1.00 79.94 110 TYR A N 1
ATOM 895 C CA . TYR A 1 110 ? 20.452 -9.966 -16.478 1.00 79.94 110 TYR A CA 1
ATOM 896 C C . TYR A 1 110 ? 19.735 -11.208 -15.926 1.00 79.94 110 TYR A C 1
ATOM 898 O O . TYR A 1 110 ? 20.169 -12.339 -16.134 1.00 79.94 110 TYR A O 1
ATOM 906 N N . LEU A 1 111 ? 18.585 -11.033 -15.263 1.00 79.50 111 LEU A N 1
ATOM 907 C CA . LEU A 1 111 ? 17.807 -12.168 -14.748 1.00 79.50 111 LEU A CA 1
ATOM 908 C C . LEU A 1 111 ? 17.321 -13.100 -15.873 1.00 79.50 111 LEU A C 1
ATOM 910 O O . LEU A 1 111 ? 17.237 -14.317 -15.680 1.00 79.50 111 LEU A O 1
ATOM 914 N N . LYS A 1 112 ? 17.028 -12.552 -17.061 1.00 72.19 112 LYS A N 1
ATOM 915 C CA . LYS A 1 112 ? 16.645 -13.341 -18.240 1.00 72.19 112 LYS A CA 1
ATOM 916 C C . LYS A 1 112 ? 17.805 -14.193 -18.762 1.00 72.19 112 LYS A C 1
ATOM 918 O O . LYS A 1 112 ? 17.586 -15.359 -19.075 1.00 72.19 112 LYS A O 1
ATOM 923 N N . SER A 1 113 ? 19.022 -13.647 -18.841 1.00 71.81 113 SER A N 1
ATOM 924 C CA . SER A 1 113 ? 20.185 -14.420 -19.298 1.00 71.81 113 SER A CA 1
ATOM 925 C C . SER A 1 113 ? 20.551 -15.534 -18.315 1.00 71.81 113 SER A C 1
ATOM 927 O O . SER A 1 113 ? 20.793 -16.659 -18.742 1.00 71.81 113 SER A O 1
ATOM 929 N N . SER A 1 114 ? 20.492 -15.272 -17.005 1.00 69.62 114 SER A N 1
ATOM 930 C CA . SER A 1 114 ? 20.800 -16.283 -15.980 1.00 69.62 114 SER A CA 1
ATOM 931 C C . SER A 1 114 ? 19.792 -17.438 -15.944 1.00 69.62 114 SER A C 1
ATOM 933 O O . SER A 1 114 ? 20.160 -18.574 -15.667 1.00 69.62 114 SER A O 1
ATOM 935 N N . SER A 1 115 ? 18.518 -17.176 -16.250 1.00 66.12 115 SER A N 1
ATOM 936 C CA . SER A 1 115 ? 17.475 -18.214 -16.282 1.00 66.12 115 SER A CA 1
ATOM 937 C C . SER A 1 115 ? 17.438 -19.019 -17.585 1.00 66.12 115 SER A C 1
ATOM 939 O O . SER A 1 115 ? 16.933 -20.138 -17.585 1.00 66.12 115 SER A O 1
ATOM 941 N N . ALA A 1 116 ? 17.993 -18.495 -18.682 1.00 63.59 116 ALA A N 1
ATOM 942 C CA . ALA A 1 116 ? 18.120 -19.226 -19.943 1.00 63.59 116 ALA A CA 1
ATOM 943 C C . ALA A 1 116 ? 19.253 -20.273 -19.926 1.00 63.59 116 ALA A C 1
ATOM 945 O O . ALA A 1 116 ? 19.182 -21.236 -20.683 1.00 63.59 116 ALA A O 1
ATOM 946 N N . GLY A 1 117 ? 20.265 -20.100 -19.064 1.00 55.53 117 GLY A N 1
ATOM 947 C CA . GLY A 1 117 ? 21.406 -21.016 -18.919 1.00 55.53 117 GLY A CA 1
ATOM 948 C C . GLY A 1 117 ? 21.245 -22.108 -17.854 1.00 55.53 117 GLY A C 1
ATOM 949 O O . GLY A 1 117 ? 22.122 -22.950 -17.717 1.00 55.53 117 GLY A O 1
ATOM 950 N N . SER A 1 118 ? 20.147 -22.107 -17.093 1.00 55.12 118 SER A N 1
ATOM 951 C CA . SER A 1 118 ? 19.807 -23.184 -16.155 1.00 55.12 118 SER A CA 1
ATOM 952 C C . SER A 1 118 ? 18.853 -24.165 -16.843 1.00 55.12 118 SER A C 1
ATOM 954 O O . SER A 1 118 ? 17.649 -24.182 -16.583 1.00 55.12 118 SER A O 1
ATOM 956 N N . LYS A 1 119 ? 19.384 -24.919 -17.804 1.00 48.03 119 LYS A N 1
ATOM 957 C CA . LYS A 1 119 ? 18.774 -26.116 -18.384 1.00 48.03 119 LYS A CA 1
ATOM 958 C C . LYS A 1 119 ? 19.862 -27.138 -18.645 1.00 48.03 119 LYS A C 1
ATOM 960 O O . LYS A 1 119 ? 20.935 -26.709 -19.117 1.00 48.03 119 LYS A O 1
#

Sequence (119 aa):
MMLLYWLHQLQFTLSHLMVRHAALFLWHLPRRALVALISVYQQTLSPDHGPLKRLHLYGYCRHEPTCSAYAKNVIETRGAVIGCLLTMKRLLGCHPWRKPDADRIMRVSYLKSSSAGSK

Foldseek 3Di:
DVVVVVVVVVVVVVVVVVVVVVVVVVQQVQLVVVLVVLVVCCVPPACCNDPNVVVVLCGQFLDVPRLSVQLNVCCVPVNDPVSVVVSVVSVVVRDPPDDRDVVSVVVSVVVVVVVVPPD